Protein AF-A0A183C3C4-F1 (afdb_monomer_lite)

Structure (mmCIF, N/CA/C/O backbone):
data_AF-A0A183C3C4-F1
#
_entry.id   AF-A0A183C3C4-F1
#
loop_
_atom_site.group_PDB
_atom_site.id
_atom_site.type_symbol
_atom_site.label_atom_id
_atom_site.label_alt_id
_atom_site.label_comp_id
_atom_site.label_asym_id
_atom_site.label_entity_id
_atom_site.label_seq_id
_atom_site.pdbx_PDB_ins_code
_atom_site.Cartn_x
_atom_site.Cartn_y
_atom_site.Cartn_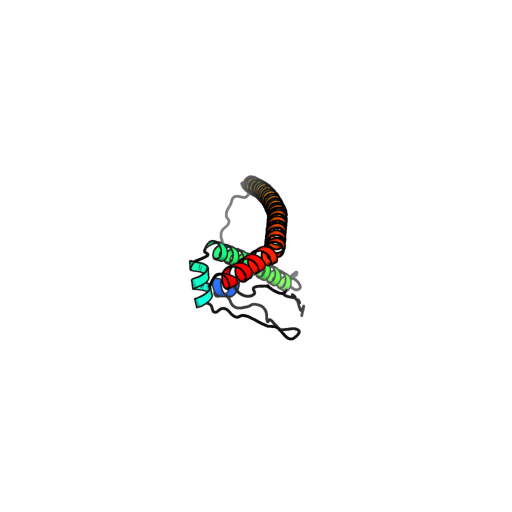z
_atom_site.occupancy
_atom_site.B_iso_or_equiv
_atom_site.auth_seq_id
_atom_site.auth_comp_id
_atom_site.auth_asym_id
_atom_site.auth_atom_id
_atom_site.pdbx_PDB_model_num
ATOM 1 N N . MET A 1 1 ? 33.545 -9.923 0.049 1.00 46.09 1 MET A N 1
ATOM 2 C CA . MET A 1 1 ? 32.106 -10.264 0.037 1.00 46.09 1 MET A CA 1
ATOM 3 C C . MET A 1 1 ? 31.359 -9.132 0.732 1.00 46.09 1 MET A C 1
ATOM 5 O O . MET A 1 1 ? 31.490 -8.992 1.938 1.00 46.09 1 MET A O 1
ATOM 9 N N . LEU A 1 2 ? 30.699 -8.247 -0.022 1.00 44.38 2 LEU A N 1
ATOM 10 C CA . LEU A 1 2 ? 29.944 -7.124 0.550 1.00 44.38 2 LEU A CA 1
ATOM 11 C C . LEU A 1 2 ? 28.558 -7.626 0.969 1.00 44.38 2 LEU A C 1
ATOM 13 O O . LEU A 1 2 ? 27.756 -7.998 0.114 1.00 44.38 2 LEU A O 1
ATOM 17 N N . LEU A 1 3 ? 28.295 -7.667 2.275 1.00 52.56 3 LEU A N 1
ATOM 18 C CA . LEU A 1 3 ? 26.980 -7.992 2.823 1.00 52.56 3 LEU A CA 1
ATOM 19 C C . LEU A 1 3 ? 26.139 -6.715 2.866 1.00 52.56 3 LEU A C 1
ATOM 21 O O . LEU A 1 3 ? 26.403 -5.812 3.655 1.00 52.56 3 LEU A O 1
ATOM 25 N N . TYR A 1 4 ? 25.137 -6.632 1.994 1.00 56.66 4 TYR A N 1
ATOM 26 C CA . TYR A 1 4 ? 24.148 -5.561 2.040 1.00 56.66 4 TYR A CA 1
ATOM 27 C C . TYR A 1 4 ? 23.018 -5.964 2.979 1.00 56.66 4 TYR A C 1
ATOM 29 O O . TYR A 1 4 ? 22.273 -6.900 2.693 1.00 56.66 4 TYR A O 1
ATOM 37 N N . PHE A 1 5 ? 22.876 -5.230 4.078 1.00 67.31 5 PHE A N 1
ATOM 38 C CA . PHE A 1 5 ? 21.747 -5.373 4.985 1.00 67.31 5 PHE A CA 1
ATOM 39 C C . PHE A 1 5 ? 20.657 -4.379 4.591 1.00 67.31 5 PHE A C 1
ATOM 41 O O . PHE A 1 5 ? 20.886 -3.173 4.539 1.00 67.31 5 PHE A O 1
ATOM 48 N N . CYS A 1 6 ? 19.470 -4.896 4.282 1.00 77.50 6 CYS A N 1
ATOM 49 C CA . CYS A 1 6 ? 18.265 -4.098 4.106 1.00 77.50 6 CYS A CA 1
ATOM 50 C C . CYS A 1 6 ? 17.283 -4.516 5.196 1.00 77.50 6 CYS A C 1
ATOM 52 O O . CYS A 1 6 ? 16.880 -5.677 5.249 1.00 77.50 6 CYS A O 1
ATOM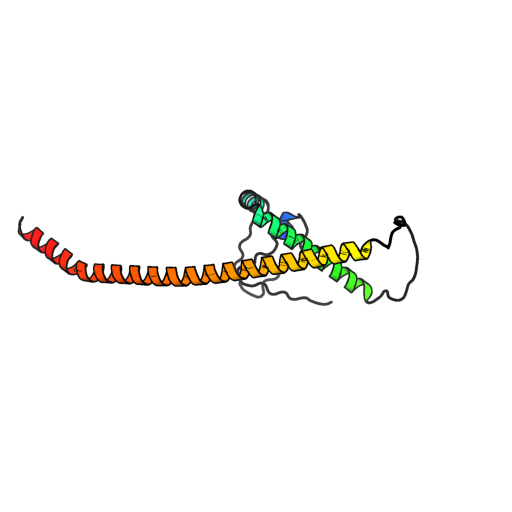 54 N N . GLN A 1 7 ? 16.950 -3.585 6.086 1.00 84.69 7 GLN A N 1
ATOM 55 C CA . GLN A 1 7 ? 15.968 -3.816 7.135 1.00 84.69 7 GLN A CA 1
ATOM 56 C C . GLN A 1 7 ? 14.579 -3.484 6.590 1.00 84.69 7 GLN A C 1
ATOM 58 O O . GLN A 1 7 ? 14.360 -2.396 6.059 1.00 84.69 7 GLN A O 1
ATOM 63 N N . LEU A 1 8 ? 13.660 -4.442 6.692 1.00 86.31 8 LEU A N 1
ATOM 64 C CA . LEU A 1 8 ? 12.263 -4.256 6.313 1.00 86.31 8 LEU A CA 1
ATOM 65 C C . LEU A 1 8 ? 11.484 -3.711 7.516 1.00 86.31 8 LEU A C 1
ATOM 67 O O . LEU A 1 8 ? 11.714 -4.146 8.645 1.00 86.31 8 LEU A O 1
ATOM 71 N N . SER A 1 9 ? 10.596 -2.748 7.275 1.00 86.81 9 SER A N 1
ATOM 72 C CA . SER A 1 9 ? 9.714 -2.190 8.302 1.00 86.81 9 SER A CA 1
ATOM 73 C C . SER A 1 9 ? 8.505 -3.092 8.552 1.00 86.81 9 SER A C 1
ATOM 75 O O . SER A 1 9 ? 8.193 -3.981 7.755 1.00 86.81 9 SER A O 1
ATOM 77 N N . VAL A 1 10 ? 7.784 -2.805 9.638 1.00 83.06 10 VAL A N 1
ATOM 78 C CA . VAL A 1 10 ? 6.405 -3.276 9.819 1.00 83.06 10 VAL A CA 1
ATOM 79 C C . VAL A 1 10 ? 5.581 -2.807 8.605 1.00 83.06 10 VAL A C 1
ATOM 81 O O . VAL A 1 10 ? 5.879 -1.760 8.025 1.00 83.06 10 VAL A O 1
ATOM 84 N N . ASP A 1 11 ? 4.646 -3.644 8.154 1.00 89.12 11 ASP A N 1
ATOM 85 C CA . ASP A 1 11 ? 3.784 -3.443 6.972 1.00 89.12 11 ASP A CA 1
ATOM 86 C C . ASP A 1 11 ? 4.470 -3.514 5.598 1.00 89.12 11 ASP A C 1
ATOM 88 O O . ASP A 1 11 ? 3.858 -3.250 4.559 1.00 89.12 11 ASP A O 1
ATOM 92 N N . PHE A 1 12 ? 5.739 -3.924 5.544 1.00 90.06 12 PHE A N 1
ATOM 93 C CA . PHE A 1 12 ? 6.421 -4.080 4.268 1.00 90.06 12 PHE A CA 1
ATOM 94 C C . PHE A 1 12 ? 6.012 -5.371 3.544 1.00 90.06 12 PHE A C 1
ATOM 96 O O . PHE A 1 12 ? 6.231 -6.480 4.031 1.00 90.06 12 PHE A O 1
ATOM 103 N N . VAL A 1 13 ? 5.520 -5.233 2.309 1.00 91.62 13 VAL A N 1
ATOM 104 C CA . VAL A 1 13 ? 5.280 -6.369 1.408 1.00 91.62 13 VAL A CA 1
ATOM 105 C C . VAL A 1 13 ? 6.553 -6.696 0.632 1.00 91.62 13 VAL A C 1
ATOM 107 O O . VAL A 1 13 ? 7.063 -5.876 -0.145 1.00 91.62 13 VAL A O 1
ATOM 110 N N . TYR A 1 14 ? 7.053 -7.916 0.828 1.00 91.88 14 TYR A N 1
ATOM 111 C CA . TYR A 1 14 ? 8.215 -8.447 0.127 1.00 91.88 14 TYR A CA 1
ATOM 112 C C . TYR A 1 14 ? 7.830 -9.607 -0.793 1.00 91.88 14 TYR A C 1
ATOM 114 O O . TYR A 1 14 ? 7.119 -10.523 -0.394 1.00 91.88 14 TYR A O 1
ATOM 122 N N . GLY A 1 15 ? 8.372 -9.602 -2.011 1.00 91.88 15 GLY A N 1
ATOM 123 C CA . GLY A 1 15 ? 8.315 -10.744 -2.926 1.00 91.88 15 GLY A CA 1
ATOM 124 C C . GLY A 1 15 ? 7.095 -10.810 -3.843 1.00 91.88 15 GLY A C 1
ATOM 125 O O . GLY A 1 15 ? 7.054 -11.659 -4.730 1.00 91.88 15 GLY A O 1
ATOM 126 N N . ASP A 1 16 ? 6.167 -9.868 -3.699 1.00 93.19 16 ASP A N 1
ATOM 127 C CA . ASP A 1 16 ? 5.059 -9.607 -4.623 1.00 93.19 16 ASP A CA 1
ATOM 128 C C . ASP A 1 16 ? 5.526 -9.541 -6.085 1.00 93.19 16 ASP A C 1
ATOM 130 O O . ASP A 1 16 ? 4.971 -10.197 -6.966 1.00 93.19 16 ASP A O 1
ATOM 134 N N . TRP A 1 17 ? 6.605 -8.807 -6.337 1.00 91.62 17 TRP A N 1
ATOM 135 C CA . TRP A 1 17 ? 7.178 -8.641 -7.666 1.00 91.62 17 TRP A CA 1
ATOM 136 C C . TRP A 1 17 ? 7.650 -9.969 -8.273 1.00 91.62 17 TRP A C 1
ATOM 138 O O . TRP A 1 17 ? 7.384 -10.215 -9.447 1.00 91.62 17 TRP A O 1
ATOM 148 N N . ALA A 1 18 ? 8.298 -10.832 -7.483 1.00 91.25 18 ALA A N 1
ATOM 149 C CA . ALA A 1 18 ? 8.864 -12.102 -7.941 1.00 91.25 18 ALA A CA 1
ATOM 150 C C . ALA A 1 18 ? 7.759 -13.083 -8.345 1.00 91.25 18 ALA A C 1
ATOM 152 O O . ALA A 1 18 ? 7.859 -13.739 -9.383 1.00 91.25 18 ALA A O 1
ATOM 153 N N . LEU A 1 19 ? 6.666 -13.110 -7.575 1.00 90.50 19 LEU A N 1
ATOM 154 C CA . LEU A 1 19 ? 5.484 -13.918 -7.874 1.00 90.50 19 LEU A CA 1
ATOM 155 C C . LEU A 1 19 ? 4.793 -13.481 -9.171 1.00 90.50 19 LEU A C 1
ATOM 157 O O . LEU A 1 19 ? 4.328 -14.332 -9.933 1.00 90.50 19 LEU A O 1
ATOM 161 N N . VAL A 1 20 ? 4.745 -12.172 -9.446 1.00 89.31 20 VAL A N 1
ATOM 162 C CA . VAL A 1 20 ? 4.115 -11.645 -10.665 1.00 89.31 20 VAL A CA 1
ATOM 163 C C . VAL A 1 20 ? 4.938 -11.956 -11.913 1.00 89.31 20 VAL A C 1
ATOM 165 O O . VAL A 1 20 ? 4.361 -12.339 -12.931 1.00 89.31 20 VAL A O 1
ATOM 168 N N . ILE A 1 21 ? 6.262 -11.792 -11.855 1.00 88.81 21 ILE A N 1
ATOM 169 C CA . ILE A 1 21 ? 7.137 -12.000 -13.023 1.00 88.81 21 ILE A CA 1
ATOM 170 C C . ILE A 1 21 ? 7.609 -13.453 -13.177 1.00 88.81 21 ILE A C 1
ATOM 172 O O . ILE A 1 21 ? 8.198 -13.791 -14.198 1.00 88.81 21 ILE A O 1
ATOM 176 N N . GLY A 1 22 ? 7.365 -14.309 -12.180 1.00 88.38 22 GLY A N 1
ATOM 177 C CA . GLY A 1 22 ? 7.848 -15.691 -12.170 1.00 88.38 22 GLY A CA 1
ATOM 178 C C . GLY A 1 22 ? 9.369 -15.800 -12.031 1.00 88.38 22 GLY A C 1
ATOM 179 O O . GLY A 1 22 ? 9.961 -16.728 -12.573 1.00 88.38 22 GLY A O 1
ATOM 180 N N . ALA A 1 23 ? 10.008 -14.851 -11.343 1.00 87.56 23 ALA A N 1
ATOM 181 C CA . ALA A 1 23 ? 11.456 -14.845 -11.147 1.00 87.56 23 ALA A CA 1
ATOM 182 C C . ALA A 1 23 ? 11.857 -15.459 -9.804 1.00 87.56 23 ALA A C 1
ATOM 184 O O . ALA A 1 23 ? 11.090 -15.477 -8.841 1.00 87.56 23 ALA A O 1
ATOM 185 N N . HIS A 1 24 ? 13.108 -15.905 -9.728 1.00 87.38 24 HIS A N 1
ATOM 186 C CA . HIS A 1 24 ? 13.718 -16.336 -8.478 1.00 87.38 24 HIS A CA 1
ATOM 187 C C . HIS A 1 24 ? 14.086 -15.149 -7.583 1.00 87.38 24 HIS A C 1
ATOM 189 O O . HIS A 1 24 ? 14.404 -14.057 -8.058 1.00 87.38 24 HIS A O 1
ATOM 195 N N . PHE A 1 25 ? 14.089 -15.385 -6.271 1.00 84.44 25 PHE A N 1
ATOM 196 C CA . PHE A 1 25 ? 14.542 -14.411 -5.286 1.00 84.44 25 PHE A CA 1
ATOM 197 C C . PHE A 1 25 ? 16.073 -14.286 -5.331 1.00 84.44 25 PHE A C 1
ATOM 199 O O . PHE A 1 25 ? 16.766 -15.263 -5.053 1.00 84.44 25 PHE A O 1
ATO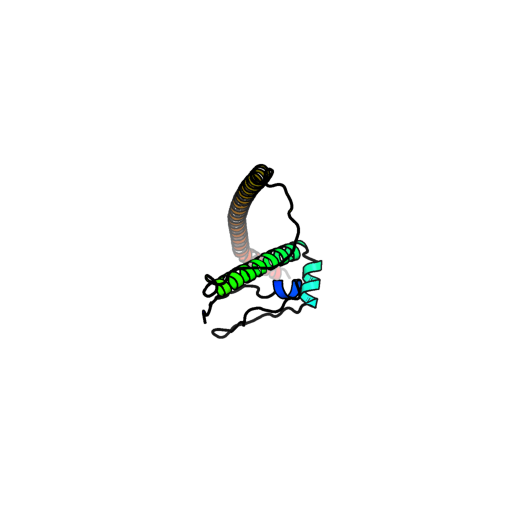M 206 N N . PRO A 1 26 ? 16.633 -13.102 -5.631 1.00 80.19 26 PRO A N 1
ATOM 207 C CA . PRO A 1 26 ? 18.080 -12.900 -5.694 1.00 80.19 26 PRO A CA 1
ATOM 208 C C . PRO A 1 26 ? 18.720 -12.784 -4.306 1.00 80.19 26 PRO A C 1
ATOM 210 O O . PRO A 1 26 ? 19.937 -12.638 -4.194 1.00 80.19 26 PRO A O 1
ATOM 213 N N . HIS A 1 27 ? 17.913 -12.765 -3.243 1.00 84.12 27 HIS A N 1
ATOM 214 C CA . HIS A 1 27 ? 18.347 -12.473 -1.885 1.00 84.12 27 HIS A CA 1
ATOM 215 C C . HIS A 1 27 ? 17.734 -13.467 -0.904 1.00 84.12 27 HIS A C 1
ATOM 217 O O . HIS A 1 27 ? 16.565 -13.832 -1.018 1.00 84.12 27 HIS A O 1
ATOM 223 N N . THR A 1 28 ? 18.520 -13.856 0.091 1.00 86.44 28 THR A N 1
ATOM 224 C CA . THR A 1 28 ? 18.051 -14.595 1.257 1.00 86.44 28 THR A CA 1
ATOM 225 C C . THR A 1 28 ? 17.515 -13.618 2.296 1.00 86.44 28 THR A C 1
ATOM 227 O O . THR A 1 28 ? 18.182 -12.653 2.667 1.00 86.44 28 THR A O 1
ATOM 230 N N . LEU A 1 29 ? 16.302 -13.878 2.778 1.00 89.25 29 LEU A N 1
ATOM 231 C CA . LEU A 1 29 ? 15.714 -13.171 3.909 1.00 89.25 29 LEU A CA 1
ATOM 232 C C . LEU A 1 29 ? 15.975 -13.945 5.195 1.00 89.25 29 LEU A C 1
ATOM 234 O O . LEU A 1 29 ? 15.841 -15.167 5.235 1.00 89.25 29 LEU A O 1
ATOM 238 N N . ARG A 1 30 ? 16.315 -13.219 6.259 1.00 91.50 30 ARG A N 1
ATOM 239 C CA . ARG A 1 30 ? 16.481 -13.772 7.601 1.00 91.50 30 ARG A CA 1
ATOM 240 C C . ARG A 1 30 ? 15.780 -12.869 8.608 1.00 91.50 30 ARG A C 1
ATOM 242 O O . ARG A 1 30 ? 15.959 -11.656 8.569 1.00 91.50 30 ARG A O 1
ATOM 249 N N . SER A 1 31 ? 15.023 -13.469 9.525 1.00 92.25 31 SER A N 1
ATOM 250 C CA . SER A 1 31 ? 14.462 -12.743 10.665 1.00 92.25 31 SER A CA 1
ATOM 251 C C . SER A 1 31 ? 15.561 -12.412 11.677 1.00 92.25 31 SER A C 1
ATOM 253 O O . SER A 1 31 ? 16.381 -13.271 12.008 1.00 92.25 31 SER A O 1
ATOM 255 N N . VAL A 1 32 ? 15.575 -11.173 12.172 1.00 90.38 32 VAL A N 1
ATOM 256 C CA . VAL A 1 32 ? 16.518 -10.710 13.211 1.00 90.38 32 VAL A CA 1
ATOM 257 C C . VAL A 1 32 ? 16.002 -11.034 14.627 1.00 90.38 32 VAL A C 1
ATOM 259 O O . VAL A 1 32 ? 16.776 -11.039 15.576 1.00 90.38 32 VAL A O 1
ATOM 262 N N . GLY A 1 33 ? 14.719 -11.385 14.770 1.00 92.00 33 GLY A N 1
ATOM 263 C CA . GLY A 1 33 ? 14.089 -11.771 16.037 1.00 92.00 33 GLY A CA 1
ATOM 264 C C . GLY A 1 33 ? 12.774 -12.523 15.819 1.00 92.00 33 GLY A C 1
ATOM 265 O O . GLY A 1 33 ? 12.601 -13.187 14.793 1.00 92.00 33 GLY A O 1
ATOM 266 N N . PHE A 1 34 ? 11.836 -12.403 16.759 1.00 92.56 34 PHE A N 1
ATOM 267 C CA . PHE A 1 34 ? 10.471 -12.892 16.561 1.00 92.56 34 PHE A CA 1
ATOM 268 C C . PHE A 1 34 ? 9.732 -11.986 15.578 1.00 92.56 34 PHE A C 1
ATOM 270 O O . PHE A 1 34 ? 9.720 -10.766 15.732 1.00 92.56 34 PHE A O 1
ATOM 277 N N . SER A 1 35 ? 9.136 -12.586 14.554 1.00 92.06 35 SER A N 1
ATOM 278 C CA . SER A 1 35 ? 8.340 -11.882 13.555 1.00 92.06 35 SER A CA 1
ATOM 279 C C . SER A 1 35 ? 7.087 -12.684 13.231 1.00 92.06 35 SER A C 1
ATOM 281 O O . SER A 1 35 ? 7.120 -13.912 13.154 1.00 92.06 35 SER A O 1
ATOM 283 N N . THR A 1 36 ? 5.979 -11.973 13.042 1.00 94.00 36 THR A N 1
ATOM 284 C CA . THR A 1 36 ? 4.736 -12.541 12.521 1.00 94.00 36 THR A CA 1
ATOM 285 C C . THR A 1 36 ? 4.694 -12.250 11.032 1.00 94.00 36 THR A C 1
ATOM 287 O O . THR A 1 36 ? 4.755 -11.091 10.625 1.00 94.00 36 THR A O 1
ATOM 290 N N . VAL A 1 37 ? 4.620 -13.299 10.216 1.00 93.94 37 VAL A N 1
ATOM 291 C CA . VAL A 1 37 ? 4.624 -13.185 8.757 1.00 93.94 37 VAL A CA 1
ATOM 292 C C . VAL A 1 37 ? 3.324 -13.753 8.215 1.00 93.94 37 VAL A C 1
ATOM 294 O O . VAL A 1 37 ? 2.934 -14.866 8.562 1.00 93.94 37 VAL A O 1
ATOM 297 N N . TYR A 1 38 ? 2.685 -12.999 7.328 1.00 95.44 38 TYR A N 1
ATOM 298 C CA . TYR A 1 38 ? 1.546 -13.464 6.549 1.00 95.44 38 TYR A CA 1
ATOM 299 C C . TYR A 1 38 ? 2.033 -13.820 5.147 1.00 95.44 38 TYR A C 1
ATOM 301 O O . TYR A 1 38 ? 2.651 -12.999 4.469 1.00 95.44 38 TYR A O 1
ATOM 309 N N . ALA A 1 39 ? 1.785 -15.058 4.724 1.00 95.06 39 ALA A N 1
ATOM 310 C CA . ALA A 1 39 ? 2.182 -15.546 3.411 1.00 95.06 39 ALA A CA 1
ATOM 311 C C . ALA A 1 39 ? 0.967 -15.606 2.484 1.00 95.06 39 ALA A C 1
ATOM 313 O O . ALA A 1 39 ? -0.066 -16.170 2.843 1.00 95.06 39 ALA A O 1
ATOM 314 N N . LEU A 1 40 ? 1.113 -15.057 1.278 1.00 95.06 40 LEU A N 1
ATOM 315 C CA . LEU A 1 40 ? 0.108 -15.149 0.225 1.00 95.06 40 LEU A CA 1
ATOM 316 C C . LEU A 1 40 ? 0.672 -15.958 -0.946 1.00 95.06 40 LEU A C 1
ATOM 318 O O . LEU A 1 40 ? 1.724 -15.626 -1.494 1.00 95.06 40 LEU A O 1
ATOM 322 N N . GLY A 1 41 ? -0.025 -17.032 -1.316 1.00 95.56 41 GLY A N 1
ATOM 323 C CA . GLY A 1 41 ? 0.353 -17.876 -2.449 1.00 95.56 41 GLY A CA 1
ATOM 324 C C . GLY A 1 41 ? 0.170 -17.171 -3.795 1.00 95.56 41 GLY A C 1
ATOM 325 O O . GLY A 1 41 ? -0.599 -16.215 -3.915 1.00 95.56 41 GLY A O 1
ATOM 326 N N . ARG A 1 42 ? 0.850 -17.676 -4.832 1.00 93.75 42 ARG A N 1
ATOM 327 C CA . ARG A 1 42 ? 0.789 -17.123 -6.197 1.00 93.75 42 ARG A CA 1
ATOM 328 C C . ARG A 1 42 ? -0.640 -17.061 -6.738 1.00 93.75 42 ARG A C 1
ATOM 330 O O . ARG A 1 42 ? -1.030 -16.033 -7.286 1.00 93.75 42 ARG A O 1
ATOM 337 N N . ASP A 1 43 ? -1.409 -18.129 -6.551 1.00 95.25 43 ASP A N 1
ATOM 338 C CA . ASP A 1 43 ? -2.771 -18.227 -7.082 1.00 95.25 43 ASP A CA 1
ATOM 339 C C . ASP A 1 43 ? -3.696 -17.224 -6.388 1.00 95.25 43 ASP A C 1
ATOM 341 O O . ASP A 1 43 ? -4.373 -16.446 -7.055 1.00 95.25 43 ASP A O 1
ATOM 345 N N . ALA A 1 44 ? -3.631 -17.134 -5.056 1.00 95.94 44 ALA A N 1
ATOM 346 C CA . ALA A 1 44 ? -4.387 -16.150 -4.281 1.00 95.94 44 ALA A CA 1
ATOM 347 C C . ALA A 1 44 ? -4.029 -14.706 -4.673 1.00 95.94 44 ALA A C 1
ATOM 349 O O . ALA A 1 44 ? -4.913 -13.876 -4.873 1.00 95.94 44 ALA A O 1
ATOM 350 N N . LEU A 1 45 ? -2.739 -14.414 -4.862 1.00 94.75 45 LEU A N 1
ATOM 351 C CA . LEU A 1 45 ? -2.288 -13.105 -5.331 1.00 94.75 45 LEU A CA 1
ATOM 352 C C . LEU A 1 45 ? -2.806 -12.793 -6.747 1.00 94.75 45 LEU A C 1
ATOM 354 O O . LEU A 1 45 ? -3.124 -11.642 -7.048 1.00 94.75 45 LEU A O 1
ATOM 358 N N . SER A 1 46 ? -2.920 -13.804 -7.614 1.00 93.56 46 SER A N 1
ATOM 359 C CA . SER A 1 46 ? -3.468 -13.629 -8.962 1.00 93.56 46 SER A CA 1
ATOM 360 C C . SER A 1 46 ? -4.952 -13.249 -8.949 1.00 93.56 46 SER A C 1
ATOM 362 O O . SER A 1 46 ? -5.336 -12.357 -9.706 1.00 93.56 46 SER A O 1
ATOM 364 N N . PHE A 1 47 ? -5.745 -13.830 -8.038 1.00 96.25 47 PHE A N 1
ATOM 365 C CA . PHE A 1 47 ? -7.142 -13.443 -7.823 1.00 96.25 47 PHE A CA 1
ATOM 366 C C . PHE A 1 47 ? -7.250 -11.992 -7.349 1.00 96.25 47 PHE A C 1
ATOM 368 O O . PHE A 1 47 ? -7.965 -11.205 -7.960 1.00 96.25 47 PHE A O 1
ATOM 375 N N . VAL A 1 48 ? -6.454 -11.592 -6.353 1.00 94.94 48 VAL A N 1
ATOM 376 C CA . VAL A 1 48 ? -6.431 -10.198 -5.873 1.00 94.94 48 VAL A CA 1
ATOM 377 C C . VAL A 1 48 ? -6.076 -9.230 -7.007 1.00 94.94 48 VAL A C 1
ATOM 379 O O . VAL A 1 48 ? -6.677 -8.170 -7.155 1.00 94.94 48 VAL A O 1
ATOM 382 N N . PHE A 1 49 ? -5.117 -9.575 -7.864 1.00 95.50 49 PHE A N 1
ATOM 383 C CA . PHE A 1 49 ? -4.767 -8.710 -8.989 1.00 95.50 49 PHE A CA 1
ATOM 384 C C . PHE A 1 49 ? -5.798 -8.669 -10.116 1.00 95.50 49 PHE A C 1
ATOM 386 O O . PHE A 1 49 ? -5.746 -7.721 -10.909 1.00 95.50 49 PHE A O 1
ATOM 393 N N . ALA A 1 50 ? -6.704 -9.645 -10.198 1.00 94.31 50 ALA A N 1
ATOM 394 C CA . ALA A 1 50 ? -7.850 -9.568 -11.096 1.00 94.31 50 ALA A CA 1
ATOM 395 C C . ALA A 1 50 ? -8.792 -8.434 -10.659 1.00 94.31 50 ALA A C 1
ATOM 397 O O . ALA A 1 50 ? -9.186 -7.620 -11.495 1.00 94.31 50 ALA A O 1
ATOM 398 N N . ASP A 1 51 ? -9.032 -8.308 -9.352 1.00 97.25 51 ASP A N 1
ATOM 399 C CA . ASP A 1 51 ? -9.877 -7.255 -8.775 1.00 97.25 51 ASP A CA 1
ATOM 400 C C . ASP A 1 51 ? -9.182 -5.881 -8.768 1.00 97.25 51 ASP A C 1
ATOM 402 O O . ASP A 1 51 ? -9.820 -4.838 -8.935 1.00 97.25 51 ASP A O 1
ATOM 406 N N . TYR A 1 52 ? -7.849 -5.860 -8.637 1.00 96.19 52 TYR A N 1
ATOM 407 C CA . TYR A 1 52 ? -7.051 -4.632 -8.531 1.00 96.19 52 TYR A CA 1
ATOM 408 C C . TYR A 1 52 ? -5.987 -4.500 -9.642 1.00 96.19 52 TYR A C 1
ATOM 410 O O . TYR A 1 52 ? -4.774 -4.530 -9.380 1.00 96.19 52 TYR A O 1
ATOM 418 N N . PRO A 1 53 ? -6.381 -4.237 -10.905 1.00 93.38 53 PRO A N 1
ATOM 419 C CA . PRO A 1 53 ? -5.451 -4.194 -12.037 1.00 93.38 53 PRO A CA 1
ATOM 420 C C . PRO A 1 53 ? -4.433 -3.044 -11.954 1.00 93.38 53 PRO A C 1
ATOM 422 O O . PRO A 1 53 ? -3.321 -3.150 -12.481 1.00 93.38 53 PRO A O 1
ATOM 425 N N . ARG A 1 54 ? -4.774 -1.933 -11.281 1.00 94.06 54 ARG A N 1
ATOM 426 C CA . ARG A 1 54 ? -3.833 -0.820 -11.043 1.00 94.06 54 ARG A CA 1
ATOM 427 C C . ARG A 1 54 ? -2.700 -1.229 -10.099 1.00 94.06 54 ARG A C 1
ATOM 429 O O . ARG A 1 54 ? -1.544 -0.925 -10.393 1.00 94.06 54 ARG A O 1
ATOM 436 N N . ALA A 1 55 ? -3.011 -1.969 -9.034 1.00 93.06 55 ALA A N 1
ATOM 437 C CA . ALA A 1 55 ? -2.009 -2.487 -8.104 1.00 93.06 55 ALA A CA 1
ATOM 438 C C . ALA A 1 55 ? -1.041 -3.436 -8.825 1.00 93.06 55 ALA A C 1
ATOM 440 O O . ALA A 1 55 ? 0.175 -3.283 -8.715 1.00 93.06 55 ALA A O 1
ATOM 441 N N . ARG A 1 56 ? -1.566 -4.321 -9.684 1.00 94.31 56 ARG A N 1
ATOM 442 C CA . ARG A 1 56 ? -0.744 -5.203 -10.527 1.00 94.31 56 ARG A CA 1
ATOM 443 C C . ARG A 1 56 ? 0.257 -4.423 -11.387 1.00 94.31 56 ARG A C 1
ATOM 445 O O . ARG A 1 56 ? 1.432 -4.781 -11.450 1.00 94.31 56 ARG A O 1
ATOM 452 N N . LYS A 1 57 ? -0.184 -3.336 -12.035 1.00 93.94 57 LYS A N 1
ATOM 453 C CA . LYS A 1 57 ? 0.696 -2.469 -12.844 1.00 93.94 57 LYS A CA 1
ATOM 454 C C . LYS A 1 57 ? 1.794 -1.812 -12.002 1.00 93.94 57 LYS A C 1
ATOM 456 O O . LYS A 1 57 ? 2.935 -1.735 -12.457 1.00 93.94 57 LYS A O 1
ATOM 461 N N . MET A 1 58 ? 1.477 -1.362 -10.788 1.00 93.88 58 MET A N 1
ATOM 462 C CA . MET A 1 58 ? 2.473 -0.793 -9.873 1.00 93.88 58 MET A CA 1
ATOM 463 C C . MET A 1 58 ? 3.530 -1.821 -9.467 1.00 93.88 58 MET A C 1
ATOM 465 O O . MET A 1 58 ? 4.724 -1.523 -9.535 1.00 93.88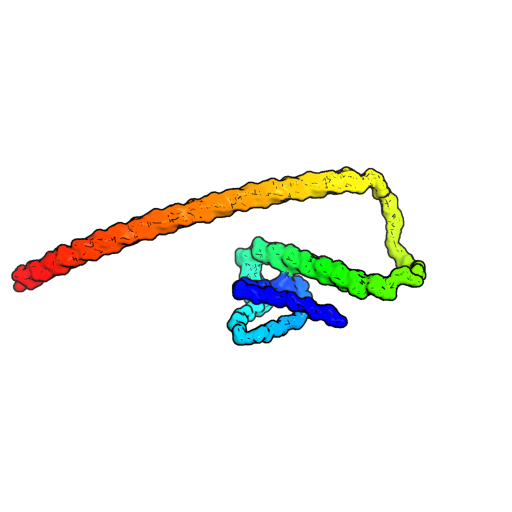 58 MET A O 1
ATOM 469 N N . VAL A 1 59 ? 3.107 -3.037 -9.113 1.00 93.94 59 VAL A N 1
ATOM 470 C CA . VAL A 1 59 ? 4.016 -4.133 -8.744 1.00 93.94 59 VAL A CA 1
ATOM 471 C C . VAL A 1 59 ? 4.918 -4.516 -9.918 1.00 93.94 59 VAL A C 1
ATOM 473 O O . VAL A 1 59 ? 6.128 -4.630 -9.741 1.00 93.94 59 VAL A O 1
ATOM 476 N N . LEU A 1 60 ? 4.377 -4.605 -11.138 1.00 93.06 60 LEU A N 1
ATOM 477 C CA . LEU A 1 60 ? 5.169 -4.837 -12.354 1.00 93.06 60 LEU A CA 1
ATOM 478 C C . LEU A 1 60 ? 6.211 -3.737 -12.597 1.00 93.06 60 LEU A C 1
ATOM 480 O O . LEU A 1 60 ? 7.368 -4.032 -12.893 1.00 93.06 60 LEU A O 1
ATOM 484 N N . ARG A 1 61 ? 5.831 -2.465 -12.441 1.00 92.50 61 ARG A N 1
ATOM 485 C CA . ARG A 1 61 ? 6.764 -1.337 -12.595 1.00 92.50 61 ARG A CA 1
ATOM 486 C C . ARG A 1 61 ? 7.865 -1.361 -11.533 1.00 92.50 61 ARG A C 1
ATOM 488 O O . ARG A 1 61 ? 9.014 -1.041 -11.825 1.00 92.50 61 ARG A O 1
ATOM 495 N N . ARG A 1 62 ? 7.534 -1.750 -10.301 1.00 88.81 62 ARG A N 1
ATOM 496 C CA . ARG A 1 62 ? 8.518 -1.948 -9.230 1.00 88.81 62 ARG A CA 1
ATOM 497 C C . ARG A 1 62 ? 9.461 -3.109 -9.558 1.00 88.81 62 ARG A C 1
ATOM 499 O O . ARG A 1 62 ? 10.666 -2.979 -9.356 1.00 88.81 62 ARG A O 1
ATOM 506 N N . ALA A 1 63 ? 8.931 -4.203 -10.105 1.00 88.50 63 ALA A N 1
ATOM 507 C CA . ALA A 1 63 ? 9.702 -5.373 -10.516 1.00 88.50 63 ALA A CA 1
ATOM 508 C C . ALA A 1 63 ? 10.770 -5.015 -11.561 1.00 88.50 63 ALA A C 1
ATOM 510 O O . ALA A 1 63 ? 11.947 -5.322 -11.371 1.00 88.50 63 ALA A O 1
ATOM 511 N N . THR A 1 64 ? 10.389 -4.285 -12.615 1.00 88.56 64 THR A N 1
ATOM 512 C CA . THR A 1 64 ? 11.328 -3.867 -13.669 1.00 88.56 64 THR A CA 1
ATOM 513 C C . THR A 1 64 ? 12.417 -2.938 -13.134 1.00 88.56 64 THR A C 1
ATOM 515 O O . THR A 1 64 ? 13.589 -3.098 -13.472 1.00 88.56 64 THR A O 1
ATOM 518 N N . GLN A 1 65 ? 12.073 -2.012 -12.234 1.00 88.81 65 GLN A N 1
ATOM 519 C CA . GLN A 1 65 ? 13.058 -1.143 -11.582 1.00 88.81 65 GLN A CA 1
ATOM 520 C C . GLN A 1 65 ? 14.050 -1.922 -10.708 1.00 88.81 65 GLN A C 1
ATOM 522 O O . GLN A 1 65 ? 15.244 -1.608 -10.697 1.00 88.81 65 GLN A O 1
ATOM 527 N N . LEU A 1 66 ? 13.576 -2.925 -9.964 1.00 84.38 66 LEU A N 1
ATOM 528 C CA . LEU A 1 66 ? 14.432 -3.775 -9.134 1.00 84.38 66 LEU A CA 1
ATOM 529 C C . LEU A 1 66 ? 15.383 -4.614 -9.990 1.00 84.38 66 LEU A C 1
ATOM 531 O O . LEU A 1 66 ? 16.576 -4.668 -9.686 1.00 84.38 66 LEU A O 1
ATOM 535 N N . GLN A 1 67 ? 14.884 -5.183 -11.087 1.00 84.62 67 GLN A N 1
ATOM 536 C CA . GLN A 1 67 ? 15.693 -5.956 -12.024 1.00 84.62 67 GLN A CA 1
ATOM 537 C C . GLN A 1 67 ? 16.800 -5.100 -12.659 1.00 84.62 67 GLN A C 1
ATOM 539 O O . GLN A 1 67 ? 17.974 -5.457 -12.573 1.00 84.62 67 GLN A O 1
ATOM 544 N N . GLN A 1 68 ? 16.465 -3.909 -13.167 1.00 86.88 68 GLN A N 1
ATOM 545 C CA . GLN A 1 68 ? 17.457 -2.983 -13.729 1.00 86.88 68 GLN A CA 1
ATOM 546 C C . GLN A 1 68 ? 18.517 -2.564 -12.700 1.00 86.88 68 GLN A C 1
ATOM 548 O O . GLN A 1 68 ? 19.703 -2.449 -13.016 1.00 86.88 68 GLN A O 1
ATOM 553 N N . ARG A 1 69 ? 18.117 -2.324 -11.444 1.00 84.75 69 ARG A N 1
ATOM 554 C CA . ARG A 1 69 ? 19.068 -2.012 -10.364 1.00 84.75 69 ARG A CA 1
ATOM 555 C C . ARG A 1 69 ? 19.999 -3.185 -10.076 1.00 84.75 69 ARG A C 1
ATOM 557 O O . ARG A 1 69 ? 21.174 -2.951 -9.800 1.00 84.75 69 ARG A O 1
ATOM 564 N N . HIS A 1 70 ? 19.491 -4.412 -10.125 1.00 81.31 70 HIS A N 1
ATOM 565 C CA . HIS A 1 70 ? 20.289 -5.614 -9.917 1.00 81.31 70 HIS A CA 1
ATOM 566 C C . HIS A 1 70 ? 21.311 -5.811 -11.047 1.00 81.31 70 HIS A C 1
ATOM 568 O O . HIS A 1 70 ? 22.502 -5.959 -10.773 1.00 81.31 70 HIS A O 1
ATOM 574 N N . GLU A 1 71 ? 20.882 -5.697 -12.304 1.00 82.75 71 GLU A N 1
ATOM 575 C CA . GLU A 1 71 ? 21.753 -5.778 -13.487 1.00 82.75 71 GLU A CA 1
ATOM 576 C C . GLU A 1 71 ? 22.871 -4.723 -13.447 1.00 82.75 71 GLU A C 1
ATOM 578 O O . GLU A 1 71 ? 24.047 -5.043 -13.632 1.00 82.75 71 GLU A O 1
ATOM 583 N N . ARG A 1 72 ? 22.536 -3.475 -13.088 1.00 82.69 72 ARG A N 1
ATOM 584 C CA . ARG A 1 72 ? 23.519 -2.387 -12.916 1.00 82.69 72 ARG A CA 1
ATOM 585 C C . ARG A 1 72 ? 24.518 -2.631 -11.786 1.00 82.69 72 ARG A C 1
ATOM 587 O O . ARG A 1 72 ? 25.626 -2.103 -11.828 1.00 82.69 72 ARG A O 1
ATOM 594 N N . LYS A 1 73 ? 24.131 -3.353 -10.732 1.00 79.06 73 LYS A N 1
ATOM 595 C CA . LYS A 1 73 ? 25.049 -3.694 -9.635 1.00 79.06 73 LYS A CA 1
ATOM 596 C C . LYS A 1 73 ? 25.983 -4.828 -10.044 1.00 79.06 73 LYS A C 1
ATOM 598 O O . LYS A 1 73 ? 27.180 -4.728 -9.790 1.00 79.06 73 LYS A O 1
ATOM 603 N N . MET A 1 74 ? 25.468 -5.846 -10.730 1.00 71.75 74 MET A N 1
ATOM 604 C CA . MET A 1 74 ? 26.284 -6.952 -11.239 1.00 71.75 74 MET A CA 1
ATOM 605 C C . MET A 1 74 ? 27.323 -6.482 -12.265 1.00 71.75 74 MET A C 1
ATOM 607 O O . MET A 1 74 ? 28.479 -6.900 -12.198 1.00 71.75 74 MET A O 1
ATOM 611 N N . SER A 1 75 ? 26.971 -5.538 -13.144 1.00 74.38 75 SER A N 1
ATOM 612 C CA . SER A 1 75 ? 27.932 -4.978 -14.106 1.00 74.38 75 SER A CA 1
ATOM 613 C C . SER A 1 75 ? 29.074 -4.190 -13.443 1.00 74.38 75 SER A C 1
ATOM 615 O O . SER A 1 75 ? 30.207 -4.218 -13.927 1.00 74.38 75 SER A O 1
ATOM 617 N N . LYS A 1 76 ? 28.820 -3.547 -12.294 1.00 65.06 76 LYS A N 1
ATOM 618 C CA . LYS A 1 76 ? 29.844 -2.831 -11.509 1.00 65.06 76 LYS A CA 1
ATOM 619 C C . LYS A 1 76 ? 30.768 -3.760 -10.722 1.00 65.06 76 LYS A C 1
ATOM 621 O O . LYS A 1 76 ? 31.948 -3.463 -10.573 1.00 65.06 76 LYS A O 1
ATOM 626 N N . VAL A 1 77 ? 30.262 -4.894 -10.238 1.00 57.69 77 VAL A N 1
ATOM 627 C CA . VAL A 1 77 ? 31.089 -5.889 -9.529 1.00 57.69 77 VAL A CA 1
ATOM 628 C C . VAL A 1 77 ? 32.040 -6.608 -10.498 1.00 57.69 77 VAL A C 1
ATOM 630 O O . VAL A 1 77 ? 33.159 -6.943 -10.124 1.00 57.69 77 VAL A O 1
ATOM 633 N N . SER A 1 78 ? 31.653 -6.750 -11.768 1.00 50.91 78 SER A N 1
ATOM 634 C CA . SER A 1 78 ? 32.491 -7.337 -12.824 1.00 50.91 78 SER A CA 1
ATOM 635 C C . SER A 1 78 ? 33.628 -6.428 -13.322 1.00 50.91 78 SER A C 1
ATOM 637 O O . SER A 1 78 ? 34.527 -6.914 -14.006 1.00 50.91 78 SER A O 1
ATOM 639 N N . THR A 1 79 ? 33.616 -5.125 -13.028 1.00 50.75 79 THR A N 1
ATOM 640 C CA . THR A 1 79 ? 34.562 -4.152 -13.616 1.00 50.75 79 THR A CA 1
ATOM 641 C C . THR A 1 79 ? 35.710 -3.745 -12.689 1.00 50.75 79 THR A C 1
ATOM 643 O O . THR A 1 79 ? 36.624 -3.052 -13.126 1.00 50.75 79 THR A O 1
ATOM 646 N N . GLY A 1 80 ? 35.754 -4.266 -11.457 1.00 45.19 80 GLY A N 1
ATOM 647 C CA . GLY A 1 80 ? 36.885 -4.087 -10.533 1.00 45.19 80 GLY A CA 1
ATOM 648 C C . GLY A 1 80 ? 38.160 -4.874 -10.888 1.00 45.19 80 GLY A C 1
ATOM 649 O O . GLY A 1 80 ? 39.161 -4.735 -10.199 1.00 45.19 80 GLY A O 1
ATOM 650 N N . SER A 1 81 ? 38.144 -5.698 -11.944 1.00 43.19 81 SER A N 1
ATOM 651 C CA . SER A 1 81 ? 39.286 -6.536 -12.358 1.00 43.19 81 SER A CA 1
ATOM 652 C C . SER A 1 81 ? 39.355 -6.758 -13.881 1.00 43.19 81 SER A C 1
ATOM 654 O O . SER A 1 81 ? 39.803 -7.804 -14.345 1.00 43.19 81 SER A O 1
ATOM 656 N N . ALA A 1 82 ? 38.887 -5.809 -14.696 1.00 42.97 82 ALA A N 1
ATOM 657 C CA . ALA A 1 82 ? 38.912 -5.978 -16.156 1.00 42.97 82 ALA A CA 1
ATOM 658 C C . ALA A 1 82 ? 39.241 -4.691 -16.925 1.00 42.97 82 ALA A C 1
ATOM 660 O O . ALA A 1 82 ? 38.831 -4.522 -18.069 1.00 42.97 82 ALA A O 1
ATOM 661 N N . ALA A 1 83 ? 40.024 -3.790 -16.328 1.00 46.38 83 ALA A N 1
ATOM 662 C CA . ALA A 1 83 ? 40.510 -2.594 -17.015 1.00 46.38 83 ALA A CA 1
ATOM 663 C C . ALA A 1 83 ? 41.721 -2.846 -17.945 1.00 46.38 83 ALA A C 1
ATOM 665 O O . ALA A 1 83 ? 42.298 -1.880 -18.435 1.00 46.38 83 ALA A O 1
ATOM 666 N N . LEU A 1 84 ? 42.135 -4.097 -18.215 1.00 49.41 84 LEU A N 1
ATOM 667 C CA . LEU A 1 84 ? 43.391 -4.349 -18.944 1.00 49.41 84 LEU A CA 1
ATOM 668 C C . LEU A 1 84 ? 43.401 -5.400 -20.064 1.00 49.41 84 LEU A C 1
ATOM 670 O O . LEU A 1 84 ? 44.468 -5.608 -20.634 1.00 49.41 84 LEU A O 1
ATOM 674 N N . PHE A 1 85 ? 42.276 -5.982 -20.497 1.00 43.28 85 PHE A N 1
ATOM 675 C CA . PHE A 1 85 ? 42.295 -6.807 -21.718 1.00 43.28 85 PHE A CA 1
ATOM 676 C C . PHE A 1 85 ? 41.279 -6.378 -22.779 1.00 43.28 85 PHE A C 1
ATOM 678 O O . PHE A 1 85 ? 40.068 -6.527 -22.675 1.00 43.28 85 PHE A O 1
ATOM 685 N N . ARG A 1 86 ? 41.870 -5.809 -23.829 1.00 50.75 86 ARG A N 1
ATOM 686 C CA . ARG A 1 86 ? 41.316 -5.415 -25.119 1.00 50.75 86 ARG A CA 1
ATOM 687 C C . ARG A 1 86 ? 40.717 -6.591 -25.917 1.00 50.75 86 ARG A C 1
ATOM 689 O O . ARG A 1 86 ? 41.334 -7.642 -26.007 1.00 50.75 86 ARG A O 1
ATOM 696 N N . ARG A 1 87 ? 39.711 -6.220 -26.728 1.00 44.88 87 ARG A N 1
ATOM 697 C CA . ARG A 1 87 ? 39.487 -6.551 -28.163 1.00 44.88 87 ARG A CA 1
ATOM 698 C C . ARG A 1 87 ? 38.784 -7.863 -28.583 1.00 44.88 87 ARG A C 1
ATOM 700 O O . ARG A 1 87 ? 39.316 -8.944 -28.404 1.00 44.88 87 ARG A O 1
ATOM 707 N N . ARG A 1 88 ? 37.755 -7.625 -29.431 1.00 43.22 88 ARG A N 1
ATOM 708 C CA . ARG A 1 88 ? 37.172 -8.424 -30.548 1.00 43.22 88 ARG A CA 1
ATOM 709 C C . ARG A 1 88 ? 36.360 -9.664 -30.121 1.00 43.22 88 ARG A C 1
ATOM 711 O O . ARG A 1 88 ? 36.879 -10.518 -29.433 1.00 43.22 88 ARG A O 1
ATOM 718 N N . SER A 1 89 ? 35.099 -9.862 -30.523 1.00 40.84 89 SER A N 1
ATOM 719 C CA . SER A 1 89 ? 34.521 -9.765 -31.879 1.00 40.84 89 SER A CA 1
ATOM 720 C C . SER A 1 89 ? 32.970 -9.886 -31.829 1.00 40.84 89 SER A C 1
ATOM 722 O O . SER A 1 89 ? 32.470 -10.647 -31.015 1.00 40.84 89 SER A O 1
ATOM 724 N N . VAL A 1 90 ? 32.233 -9.035 -32.582 1.00 41.97 90 VAL A N 1
ATOM 725 C CA . VAL A 1 90 ? 31.298 -9.378 -33.707 1.00 41.97 90 VAL A CA 1
ATOM 726 C C . VAL A 1 90 ? 29.898 -9.841 -33.235 1.00 41.97 90 VAL A C 1
ATOM 728 O O . VAL A 1 90 ? 29.809 -10.744 -32.427 1.00 41.97 90 VAL A O 1
ATOM 731 N N . CYS A 1 91 ? 28.736 -9.339 -33.672 1.00 38.78 91 CYS A N 1
ATOM 732 C CA . CYS A 1 91 ? 28.317 -8.363 -34.682 1.00 38.78 91 CYS A CA 1
ATOM 733 C C . CYS A 1 91 ? 26.863 -7.958 -34.364 1.00 38.78 91 CYS A C 1
ATOM 735 O O . CYS A 1 91 ? 26.034 -8.849 -34.234 1.00 38.78 91 CYS A O 1
ATOM 737 N N . LEU A 1 92 ? 26.539 -6.664 -34.332 1.00 39.81 92 LEU A N 1
ATOM 738 C CA . LEU A 1 92 ? 25.198 -6.148 -34.638 1.00 39.81 92 LEU A CA 1
ATOM 739 C C . LEU A 1 92 ? 25.386 -4.761 -35.273 1.00 39.81 92 LEU A C 1
ATOM 741 O O . LEU A 1 92 ? 25.782 -3.814 -34.604 1.00 39.81 92 LEU A O 1
ATOM 745 N N . SER A 1 93 ? 25.236 -4.756 -36.599 1.00 41.94 93 SER A N 1
ATOM 746 C CA . SER A 1 93 ? 24.966 -3.664 -37.553 1.00 41.94 93 SER A CA 1
ATOM 747 C C . SER A 1 93 ? 25.240 -2.197 -37.159 1.00 41.94 93 SER A C 1
ATOM 749 O O . SER A 1 93 ? 24.710 -1.719 -36.157 1.00 41.94 93 SER A O 1
ATOM 751 N N . PRO A 1 94 ? 25.917 -1.416 -38.027 1.00 41.88 94 PRO A N 1
ATOM 752 C CA . PRO A 1 94 ? 26.016 0.026 -37.869 1.00 41.88 94 PRO A CA 1
ATOM 753 C C . PRO A 1 94 ? 24.699 0.675 -38.313 1.00 41.88 94 PRO A C 1
ATOM 755 O O . PRO A 1 94 ? 24.454 0.842 -39.506 1.00 41.88 94 PRO A O 1
ATOM 758 N N . PHE A 1 95 ? 23.857 1.062 -37.358 1.00 41.72 95 PHE A N 1
ATOM 759 C CA . PHE A 1 95 ? 22.896 2.133 -37.599 1.00 41.72 95 PHE A CA 1
ATOM 760 C C . PHE A 1 95 ? 23.663 3.461 -37.511 1.00 41.72 95 PHE A C 1
ATOM 762 O O . PHE A 1 95 ? 23.981 3.954 -36.432 1.00 41.72 95 PHE A O 1
ATOM 769 N N . ARG A 1 96 ? 24.018 3.987 -38.688 1.00 50.41 96 ARG A N 1
ATOM 770 C CA . ARG A 1 96 ? 23.855 5.418 -38.996 1.00 50.41 96 ARG A CA 1
ATOM 771 C C . ARG A 1 96 ? 22.417 5.790 -38.561 1.00 50.41 96 ARG A C 1
ATOM 773 O O . ARG A 1 96 ? 21.531 4.980 -38.795 1.00 50.41 96 ARG A O 1
ATOM 780 N N . ASP A 1 97 ? 22.121 6.827 -37.786 1.00 42.69 97 ASP A N 1
ATOM 781 C CA . ASP A 1 97 ? 22.546 8.220 -37.879 1.00 42.69 97 ASP A CA 1
ATOM 782 C C . ASP A 1 97 ? 22.659 8.846 -36.473 1.00 42.69 97 ASP A C 1
ATOM 784 O O . ASP A 1 97 ? 21.807 8.641 -35.610 1.00 42.69 97 ASP A O 1
ATOM 788 N N . ALA A 1 98 ? 23.730 9.603 -36.229 1.00 49.00 98 ALA A N 1
ATOM 789 C CA . ALA A 1 98 ? 24.027 10.263 -34.955 1.00 49.00 98 ALA A CA 1
ATOM 790 C C . ALA A 1 98 ? 23.754 11.776 -35.010 1.00 49.00 98 ALA A C 1
ATOM 792 O O . ALA A 1 98 ? 24.514 12.551 -34.437 1.00 49.00 98 ALA A O 1
ATOM 793 N N . GLU A 1 99 ? 22.690 12.193 -35.701 1.00 51.22 99 GLU A N 1
ATOM 794 C CA . GLU A 1 99 ? 22.302 13.613 -35.785 1.00 51.22 99 GLU A CA 1
ATOM 795 C C . GLU A 1 99 ? 20.879 13.918 -35.271 1.00 51.22 99 GLU A C 1
ATOM 797 O O . GLU A 1 99 ? 20.562 15.079 -35.051 1.00 51.22 99 GLU A O 1
ATOM 802 N N . ASP A 1 100 ? 20.069 12.907 -34.917 1.00 51.22 100 ASP A N 1
ATOM 803 C CA . ASP A 1 100 ? 18.727 13.104 -34.319 1.00 51.22 100 ASP A CA 1
ATOM 804 C C . ASP A 1 100 ? 18.706 13.035 -32.771 1.00 51.22 100 ASP A C 1
ATOM 806 O O . ASP A 1 100 ? 17.652 13.106 -32.132 1.00 51.22 100 ASP A O 1
ATOM 810 N N . SER A 1 101 ? 19.870 12.881 -32.125 1.00 52.38 101 SER A N 1
ATOM 811 C CA . SER A 1 101 ? 19.957 12.597 -30.680 1.00 52.38 101 SER A CA 1
ATOM 812 C C . SER A 1 101 ? 19.624 13.791 -29.775 1.00 52.38 101 SER A C 1
ATOM 814 O O . SER A 1 101 ? 19.230 13.576 -28.627 1.00 52.38 101 SER A O 1
ATOM 816 N N . ASP A 1 102 ? 19.745 15.027 -30.263 1.00 53.28 102 ASP A N 1
ATOM 817 C CA . ASP A 1 102 ? 19.517 16.220 -29.437 1.00 53.28 102 ASP A CA 1
ATOM 818 C C . ASP A 1 102 ? 18.031 16.615 -29.374 1.00 53.28 102 ASP A C 1
ATOM 820 O O . ASP A 1 102 ? 17.562 17.076 -28.334 1.00 53.28 102 ASP A O 1
ATOM 824 N N . GLN A 1 103 ? 17.241 16.340 -30.423 1.00 53.25 103 GLN A N 1
ATOM 825 C CA . GLN A 1 103 ? 15.784 16.567 -30.406 1.00 53.25 103 GLN A CA 1
ATOM 826 C C . GLN A 1 103 ? 15.022 15.517 -29.579 1.00 53.25 103 GLN A C 1
ATOM 828 O O . GLN A 1 103 ? 13.987 15.814 -28.980 1.00 53.25 103 GLN A O 1
ATOM 833 N N . ALA A 1 104 ? 15.529 14.284 -29.497 1.00 56.81 104 ALA A N 1
ATOM 834 C CA . ALA A 1 104 ? 14.938 13.254 -28.640 1.00 56.81 104 ALA A CA 1
ATOM 835 C C . ALA A 1 104 ? 15.205 13.513 -27.142 1.00 56.81 104 ALA A C 1
ATOM 837 O O . ALA A 1 104 ? 14.382 13.156 -26.293 1.00 56.81 104 ALA A O 1
ATOM 838 N N . ALA A 1 105 ? 16.338 14.144 -26.810 1.00 57.50 105 ALA A N 1
ATOM 839 C CA . ALA A 1 105 ? 16.709 14.475 -25.437 1.00 57.50 105 ALA A CA 1
ATOM 840 C C . ALA A 1 105 ? 15.851 15.616 -24.861 1.00 57.50 105 ALA A C 1
ATOM 842 O O . ALA A 1 105 ? 15.343 15.482 -23.746 1.00 57.50 105 ALA A O 1
ATOM 843 N N . THR A 1 106 ? 15.596 16.674 -25.639 1.00 60.44 106 THR A N 1
ATOM 844 C CA . THR A 1 106 ? 14.713 17.783 -25.231 1.00 60.44 106 THR A CA 1
ATOM 845 C C . THR A 1 106 ? 13.270 17.319 -25.003 1.00 60.44 106 THR A C 1
ATOM 847 O O . THR A 1 106 ? 12.662 17.681 -23.997 1.00 60.44 106 THR A O 1
ATOM 850 N N . SER A 1 107 ? 12.754 16.409 -25.841 1.00 73.12 107 SER A N 1
ATOM 851 C CA . SER A 1 107 ? 11.415 15.817 -25.668 1.00 73.12 107 SER A CA 1
ATOM 852 C C . SER A 1 107 ? 11.270 14.997 -24.374 1.00 73.12 107 SER A C 1
ATOM 854 O O . SER A 1 107 ? 10.205 14.973 -23.748 1.00 73.12 107 SER A O 1
ATOM 856 N N . LEU A 1 108 ? 12.335 14.315 -23.938 1.00 73.06 108 LEU A N 1
ATOM 857 C CA . LEU A 1 108 ? 12.319 13.567 -22.681 1.00 73.06 108 LEU A CA 1
ATOM 858 C C . LEU A 1 108 ? 12.387 14.506 -21.472 1.00 73.06 108 LEU A C 1
ATOM 860 O O . LEU A 1 108 ? 11.692 14.267 -20.482 1.00 73.06 108 LEU A O 1
ATOM 864 N N . GLU A 1 109 ? 13.193 15.564 -21.547 1.00 76.19 109 GLU A N 1
ATOM 865 C CA . GLU A 1 109 ? 13.303 16.562 -20.482 1.00 76.19 109 GLU A CA 1
ATOM 866 C C . GLU A 1 109 ? 11.975 17.286 -20.247 1.00 76.19 109 GLU A C 1
ATOM 868 O O . GLU A 1 109 ? 11.504 17.303 -19.104 1.00 76.19 109 GLU A O 1
ATOM 873 N N . GLU A 1 110 ? 11.311 17.752 -21.308 1.00 77.31 110 GLU A N 1
ATOM 874 C CA . GLU A 1 110 ? 9.968 18.349 -21.234 1.00 77.31 110 GLU A CA 1
ATOM 875 C C . GLU A 1 110 ? 8.973 17.397 -20.560 1.00 77.31 110 GLU A C 1
ATOM 877 O O . GLU A 1 110 ? 8.306 17.747 -19.584 1.00 77.31 110 GLU A O 1
ATOM 882 N N . ARG A 1 111 ? 8.968 16.126 -20.973 1.00 78.44 111 ARG A N 1
ATOM 883 C CA . ARG A 1 111 ? 8.075 15.113 -20.398 1.00 78.44 111 ARG A CA 1
ATOM 884 C C . ARG A 1 111 ? 8.362 14.832 -18.921 1.00 78.44 111 ARG A C 1
ATOM 886 O O . ARG A 1 111 ? 7.450 14.496 -18.161 1.00 78.44 111 ARG A O 1
ATOM 893 N N . THR A 1 112 ? 9.618 14.956 -18.486 1.00 84.62 112 THR A N 1
ATOM 894 C CA . THR A 1 112 ? 9.963 14.849 -17.060 1.00 84.62 112 THR A CA 1
ATOM 895 C C . THR A 1 112 ? 9.567 16.088 -16.264 1.00 84.62 112 THR A C 1
ATOM 897 O O . THR A 1 112 ? 9.196 15.936 -15.098 1.00 84.62 112 THR A O 1
ATOM 900 N N . ALA A 1 113 ? 9.608 17.281 -16.861 1.00 83.81 113 ALA A N 1
ATOM 901 C CA . ALA A 1 113 ? 9.137 18.511 -16.232 1.00 83.81 113 ALA A CA 1
ATOM 902 C C . ALA A 1 113 ? 7.616 18.467 -16.025 1.00 83.81 113 ALA A C 1
ATOM 904 O O . ALA A 1 113 ? 7.150 18.669 -14.901 1.00 83.81 113 ALA A O 1
ATOM 905 N N . ASP A 1 114 ? 6.861 18.057 -17.046 1.00 84.62 114 ASP A N 1
ATOM 906 C CA . ASP A 1 114 ? 5.408 17.869 -16.959 1.00 84.62 114 ASP A CA 1
ATOM 907 C C . ASP A 1 114 ? 5.028 16.840 -15.892 1.00 84.62 114 ASP A C 1
ATOM 909 O O . ASP A 1 114 ? 4.136 17.066 -15.072 1.00 84.62 114 ASP A O 1
ATOM 913 N N . MET A 1 115 ? 5.749 15.713 -15.834 1.00 86.06 115 MET A N 1
ATOM 914 C CA . MET A 1 115 ? 5.541 14.721 -14.779 1.00 86.06 115 MET A CA 1
ATOM 915 C C . MET A 1 115 ? 5.829 15.280 -13.382 1.00 86.06 115 MET A C 1
ATOM 917 O O . MET A 1 115 ? 5.118 14.930 -12.441 1.00 86.06 115 MET A O 1
ATOM 921 N N . ARG A 1 116 ? 6.851 16.128 -13.214 1.00 86.38 116 ARG A N 1
ATOM 922 C CA . ARG A 1 116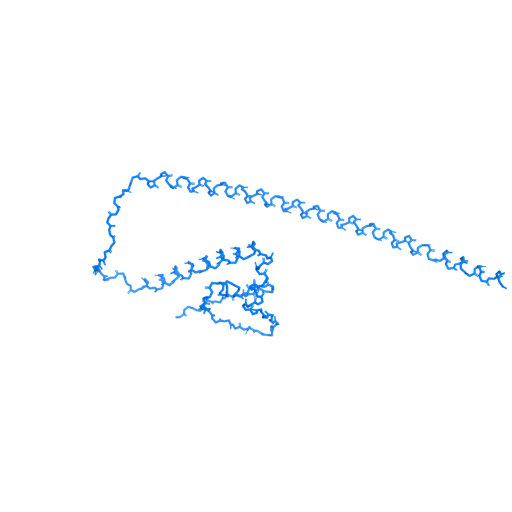 ? 7.138 16.767 -11.918 1.00 86.38 116 ARG A CA 1
ATOM 923 C C . ARG A 1 116 ? 6.030 17.735 -11.523 1.00 86.38 116 ARG A C 1
ATOM 925 O O . ARG A 1 116 ? 5.606 17.698 -10.371 1.00 86.38 116 ARG A O 1
ATOM 932 N N . HIS A 1 117 ? 5.530 18.534 -12.465 1.00 87.38 117 HIS A N 1
ATOM 933 C CA . HIS A 1 117 ? 4.385 19.412 -12.229 1.00 87.38 117 HIS A CA 1
ATOM 934 C C . HIS A 1 117 ? 3.135 18.620 -11.836 1.00 87.38 117 HIS A C 1
ATOM 936 O O . HIS A 1 117 ? 2.475 18.971 -10.858 1.00 87.38 117 HIS A O 1
ATOM 942 N N . ALA A 1 118 ? 2.857 17.508 -12.521 1.00 87.75 118 ALA A N 1
ATOM 943 C CA . ALA A 1 118 ? 1.744 16.628 -12.180 1.00 87.75 118 ALA A CA 1
ATOM 944 C C . ALA A 1 118 ? 1.895 16.014 -10.778 1.00 87.75 118 ALA A C 1
ATOM 946 O O . ALA A 1 118 ? 0.933 15.983 -10.015 1.00 87.75 118 ALA A O 1
ATOM 947 N N . ILE A 1 119 ? 3.101 15.561 -10.410 1.00 87.25 119 ILE A N 1
ATOM 948 C CA . ILE A 1 119 ? 3.375 15.046 -9.060 1.00 87.25 119 ILE A CA 1
ATOM 949 C C . ILE A 1 119 ? 3.133 16.136 -8.016 1.00 87.25 119 ILE A C 1
ATOM 951 O O . ILE A 1 119 ? 2.491 15.866 -7.010 1.00 87.25 119 ILE A O 1
ATOM 955 N N . TRP A 1 120 ? 3.603 17.360 -8.259 1.00 90.44 120 TRP A N 1
ATOM 956 C CA . TRP A 1 120 ? 3.449 18.459 -7.308 1.00 90.44 120 TRP A CA 1
ATOM 957 C C . TRP A 1 120 ? 1.983 18.865 -7.110 1.00 90.44 120 TRP A C 1
ATOM 959 O O . TRP A 1 120 ? 1.555 19.065 -5.975 1.00 90.44 120 TRP A O 1
ATOM 969 N N . ALA A 1 121 ? 1.196 18.895 -8.190 1.00 90.06 121 ALA A N 1
ATOM 970 C CA . ALA A 1 121 ? -0.246 19.120 -8.113 1.00 90.06 121 ALA A CA 1
ATOM 971 C C . ALA A 1 121 ? -0.950 18.033 -7.283 1.00 90.06 121 ALA A C 1
ATOM 973 O O . ALA A 1 121 ? -1.726 18.350 -6.384 1.00 90.06 121 ALA A O 1
ATOM 974 N N . ILE A 1 122 ? -0.612 16.759 -7.519 1.00 91.62 122 ILE A N 1
ATOM 975 C CA . ILE A 1 122 ? -1.170 15.633 -6.757 1.00 91.62 122 ILE A CA 1
ATOM 976 C C . ILE A 1 122 ? -0.794 15.734 -5.277 1.00 91.62 122 ILE A C 1
ATOM 978 O O . ILE A 1 122 ? -1.649 15.509 -4.425 1.00 91.62 122 ILE A O 1
ATOM 982 N N . THR A 1 123 ? 0.452 16.084 -4.951 1.00 89.94 123 THR A N 1
ATOM 983 C CA . THR A 1 123 ? 0.874 16.260 -3.553 1.00 89.94 123 THR A CA 1
ATOM 984 C C . THR A 1 123 ? 0.042 17.339 -2.861 1.00 89.94 123 THR A C 1
ATOM 986 O O . THR A 1 123 ? -0.462 17.099 -1.767 1.00 89.94 123 THR A O 1
ATOM 989 N N . GLY A 1 124 ? -0.183 18.482 -3.517 1.00 92.06 124 GLY A N 1
ATOM 990 C CA . GLY A 1 124 ? -1.031 19.543 -2.967 1.00 92.06 124 GLY A CA 1
ATOM 991 C C . GLY A 1 124 ? -2.487 19.110 -2.755 1.00 92.06 124 GLY A C 1
ATOM 992 O O . GLY A 1 124 ? -3.108 19.480 -1.757 1.00 92.06 124 GLY A O 1
ATOM 993 N N . ASP A 1 125 ? -3.036 18.289 -3.651 1.00 92.19 125 ASP A N 1
ATOM 994 C CA . ASP A 1 125 ? -4.389 17.746 -3.493 1.00 92.19 125 ASP A CA 1
ATOM 995 C C . ASP A 1 125 ? -4.480 16.736 -2.339 1.00 92.19 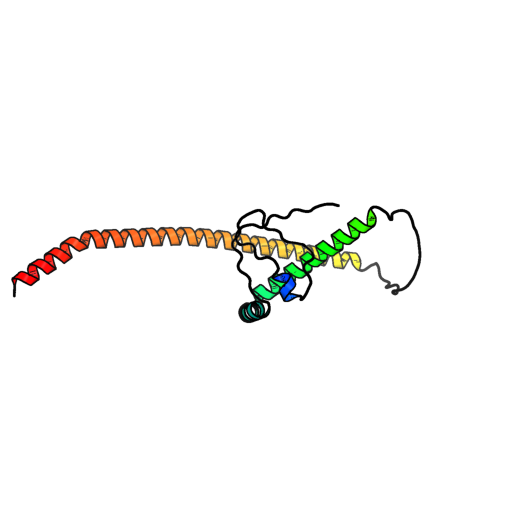125 ASP A C 1
ATOM 997 O O . ASP A 1 125 ? -5.468 16.734 -1.601 1.00 92.19 125 ASP A O 1
ATOM 1001 N N . VAL A 1 126 ? -3.441 15.919 -2.133 1.00 91.50 126 VAL A N 1
ATOM 1002 C CA . VAL A 1 126 ? -3.356 14.995 -0.991 1.00 91.50 126 VAL A CA 1
ATOM 1003 C C . VAL A 1 126 ? -3.290 15.768 0.326 1.00 91.50 126 VAL A C 1
ATOM 1005 O O . VAL A 1 126 ? -4.068 15.469 1.230 1.00 91.50 126 VAL A O 1
ATOM 1008 N N . GLU A 1 127 ? -2.457 16.805 0.420 1.00 91.75 127 GLU A N 1
ATOM 1009 C CA . GLU A 1 127 ? -2.360 17.649 1.622 1.00 91.75 127 GLU A CA 1
ATOM 1010 C C . GLU A 1 127 ? -3.700 18.332 1.953 1.00 91.75 127 GLU A C 1
ATOM 1012 O O . GLU A 1 127 ? -4.124 18.385 3.113 1.00 91.75 127 GLU A O 1
ATOM 1017 N N . ARG A 1 128 ? -4.429 18.809 0.934 1.00 93.19 128 ARG A N 1
ATOM 1018 C CA . ARG A 1 128 ? -5.783 19.363 1.117 1.00 93.19 128 ARG A CA 1
ATOM 1019 C C . ARG A 1 128 ? -6.776 18.311 1.595 1.00 93.19 128 ARG A C 1
ATOM 1021 O O . ARG A 1 128 ? -7.600 18.598 2.462 1.00 93.19 128 ARG A O 1
ATOM 1028 N N . MET A 1 129 ? -6.716 17.106 1.035 1.00 92.31 129 MET A N 1
ATOM 1029 C CA . MET A 1 129 ? -7.584 16.001 1.434 1.00 92.31 129 MET A CA 1
ATOM 1030 C C . MET A 1 129 ? -7.328 15.585 2.888 1.00 92.31 129 MET A C 1
ATOM 1032 O O . MET A 1 129 ? -8.287 15.380 3.633 1.00 92.31 129 MET A O 1
ATOM 1036 N N . GLU A 1 130 ? -6.065 15.525 3.314 1.00 90.06 130 GLU A N 1
ATOM 1037 C CA . GLU A 1 130 ? -5.690 15.249 4.705 1.00 90.06 130 GLU A CA 1
ATOM 1038 C C . GLU A 1 130 ? -6.200 16.337 5.654 1.00 90.06 130 GLU A C 1
ATOM 1040 O O . GLU A 1 130 ? -6.820 16.024 6.672 1.00 90.06 130 GLU A O 1
ATOM 1045 N N . SER A 1 131 ? -6.031 17.611 5.292 1.00 91.00 131 SER A N 1
ATOM 1046 C CA . SER A 1 131 ? -6.549 18.731 6.084 1.00 91.00 131 SER A CA 1
ATOM 1047 C C . SER A 1 131 ? -8.075 18.668 6.238 1.00 91.00 131 SER A C 1
ATOM 1049 O O . SER A 1 131 ? -8.601 18.729 7.353 1.00 91.00 131 SER A O 1
ATOM 1051 N N . ASN A 1 132 ? -8.795 18.425 5.138 1.00 92.69 132 ASN A N 1
ATOM 1052 C CA . ASN A 1 132 ? -10.250 18.259 5.159 1.00 92.69 132 ASN A CA 1
ATOM 1053 C C . ASN A 1 132 ? -10.681 17.063 6.019 1.00 92.69 132 ASN A C 1
ATOM 1055 O O . ASN A 1 132 ? -11.659 17.157 6.762 1.00 92.69 132 ASN A O 1
ATOM 1059 N N . PHE A 1 133 ? -9.955 15.944 5.950 1.00 93.44 133 PHE A N 1
ATOM 1060 C CA . PHE A 1 133 ? -10.239 14.774 6.776 1.00 93.44 133 PHE A CA 1
ATOM 1061 C C . PHE A 1 133 ? -10.081 15.081 8.268 1.00 93.44 133 PHE A C 1
ATOM 1063 O O . PHE A 1 133 ? -10.950 14.712 9.060 1.00 93.44 133 PHE A O 1
ATOM 1070 N N . VAL A 1 134 ? -9.018 15.790 8.660 1.00 91.38 134 VAL A N 1
ATOM 1071 C CA . VAL A 1 134 ? -8.790 16.180 10.060 1.00 91.38 134 VAL A CA 1
ATOM 1072 C C . VAL A 1 134 ? -9.910 17.092 10.562 1.00 91.38 134 VAL A C 1
ATOM 1074 O O . VAL A 1 134 ? -10.478 16.820 11.622 1.00 91.38 134 VAL A O 1
ATOM 1077 N N . ILE A 1 135 ? -10.280 18.117 9.789 1.00 92.38 135 ILE A N 1
ATOM 1078 C CA . ILE A 1 135 ? -11.362 19.050 10.145 1.00 92.38 135 ILE A CA 1
ATOM 1079 C C . ILE A 1 135 ? -12.685 18.295 10.320 1.00 92.38 135 ILE A C 1
ATOM 1081 O O . ILE A 1 135 ? -13.349 18.430 11.351 1.00 92.38 135 ILE A O 1
ATOM 1085 N N . ASN A 1 136 ? -13.039 17.442 9.357 1.00 93.19 136 ASN A N 1
ATOM 1086 C CA . ASN A 1 136 ? -14.283 16.674 9.402 1.00 93.19 136 ASN A CA 1
ATOM 1087 C C . ASN A 1 136 ? -14.296 15.660 10.555 1.00 93.19 136 ASN A C 1
ATOM 1089 O O . ASN A 1 136 ? -15.309 15.508 11.236 1.00 93.19 136 ASN A O 1
ATOM 1093 N N . SER A 1 137 ? -13.167 14.999 10.821 1.00 92.31 137 SER A N 1
ATOM 1094 C CA . SER A 1 137 ? -13.017 14.063 11.940 1.00 92.31 137 SER A CA 1
ATOM 1095 C C . SER A 1 137 ? -13.193 14.763 13.289 1.00 92.31 137 SER A C 1
ATOM 1097 O O . SER A 1 137 ? -13.890 14.254 14.170 1.00 92.31 137 SER A O 1
ATOM 1099 N N . MET A 1 138 ? -12.625 15.962 13.449 1.00 94.00 138 MET A N 1
ATOM 1100 C CA . MET A 1 138 ? -12.820 16.767 14.656 1.00 94.00 138 MET A CA 1
ATOM 1101 C C . MET A 1 138 ? -14.275 17.212 14.822 1.00 94.00 138 MET A C 1
ATOM 1103 O O . MET A 1 138 ? -14.820 17.070 15.917 1.00 94.00 138 MET A O 1
ATOM 1107 N N . ALA A 1 139 ? -14.917 17.689 13.753 1.00 94.12 139 ALA A N 1
ATOM 1108 C CA . ALA A 1 139 ? -16.321 18.097 13.787 1.00 94.12 139 ALA A CA 1
ATOM 1109 C C . ALA A 1 139 ? -17.246 16.929 14.172 1.00 94.12 139 ALA A C 1
ATOM 1111 O O . ALA A 1 139 ? -18.107 17.075 15.040 1.00 94.12 139 ALA A O 1
ATOM 1112 N N . MET A 1 140 ? -17.023 15.745 13.596 1.00 94.75 140 MET A N 1
ATOM 1113 C CA . MET A 1 140 ? -17.813 14.553 13.907 1.00 94.75 140 MET A CA 1
ATOM 1114 C C . MET A 1 140 ? -17.608 14.091 15.354 1.00 94.75 140 MET A C 1
ATOM 1116 O O . MET A 1 140 ? -18.577 13.758 16.034 1.00 94.75 140 MET A O 1
ATOM 1120 N N . LYS A 1 141 ? -16.368 14.128 15.863 1.00 94.62 141 LYS A N 1
ATOM 1121 C CA . LYS A 1 141 ? -16.091 13.842 17.280 1.00 94.62 141 LYS A CA 1
ATOM 1122 C C . LYS A 1 141 ? -16.836 14.802 18.202 1.00 94.62 141 LYS A C 1
ATOM 1124 O O . LYS A 1 141 ? -17.452 14.354 19.160 1.00 94.62 141 LYS A O 1
ATOM 1129 N N . GLN A 1 142 ? -16.823 16.099 17.900 1.00 93.62 142 GLN A N 1
ATOM 1130 C CA . GLN A 1 142 ? -17.551 17.096 18.689 1.00 93.62 142 GLN A CA 1
ATOM 1131 C C . GLN A 1 142 ? -19.064 16.843 18.682 1.00 93.62 142 GLN A C 1
ATOM 1133 O O . GLN A 1 142 ? -19.690 16.899 19.740 1.00 93.62 142 GLN A O 1
ATOM 1138 N N . GLN A 1 143 ? -19.642 16.512 17.522 1.00 94.00 143 GLN A N 1
ATOM 1139 C CA . GLN A 1 143 ? -21.058 16.149 17.418 1.00 94.00 143 GLN A CA 1
ATOM 1140 C C . GLN A 1 143 ? -21.388 14.901 18.241 1.00 94.00 143 GLN A C 1
ATOM 1142 O O . GLN A 1 143 ? -22.362 14.905 18.992 1.00 94.00 143 GLN A O 1
ATOM 1147 N N . MET A 1 144 ? -20.555 13.862 18.159 1.00 94.00 144 MET A N 1
ATOM 1148 C CA . MET A 1 144 ? -20.744 12.629 18.922 1.00 94.00 144 MET A CA 1
ATOM 1149 C C . MET A 1 144 ? -20.685 12.886 20.432 1.00 94.00 144 MET A C 1
ATOM 1151 O O . MET A 1 144 ? -21.585 12.471 21.154 1.00 94.00 144 MET A O 1
ATOM 1155 N N . THR A 1 145 ? -19.704 13.661 20.902 1.00 94.69 145 THR A N 1
ATOM 1156 C CA . THR A 1 145 ? -19.612 14.050 22.318 1.00 94.69 145 THR A CA 1
ATOM 1157 C C . THR A 1 145 ? -20.808 14.897 22.771 1.00 94.69 145 THR A C 1
ATOM 1159 O O . THR A 1 145 ? -21.228 14.796 23.922 1.00 94.69 145 THR A O 1
ATOM 1162 N N . SER A 1 146 ? -21.374 15.736 21.896 1.00 95.19 146 SER A N 1
ATOM 1163 C CA . SER A 1 146 ? -22.589 16.504 22.211 1.00 95.19 146 SER A CA 1
ATOM 1164 C C . SER A 1 146 ? -23.792 15.584 22.416 1.00 95.19 146 SER A C 1
ATOM 1166 O O . SER A 1 146 ? -24.492 15.707 23.417 1.00 95.19 146 SER A O 1
ATOM 1168 N N . LEU A 1 147 ? -23.990 14.625 21.508 1.00 95.38 147 LEU A N 1
ATOM 1169 C CA . LEU A 1 147 ? -25.074 13.645 21.601 1.00 95.38 147 LEU A CA 1
ATOM 1170 C C . LEU A 1 147 ? -24.929 12.739 22.828 1.00 95.38 147 LEU A C 1
ATOM 1172 O O . LEU A 1 147 ? -25.917 12.461 23.501 1.00 95.38 147 LEU A O 1
ATOM 1176 N N . GLU A 1 148 ? -23.709 12.308 23.154 1.00 94.88 148 GLU A N 1
ATOM 1177 C CA . GLU A 1 148 ? -23.437 11.527 24.366 1.00 94.88 148 GLU A CA 1
ATOM 1178 C C . GLU A 1 148 ? -23.830 12.295 25.631 1.00 94.88 148 GLU A C 1
ATOM 1180 O O . GLU A 1 148 ? -24.475 11.733 26.516 1.00 94.88 148 GLU A O 1
ATOM 1185 N N . LYS A 1 149 ? -23.498 13.590 25.707 1.00 95.56 149 LYS A N 1
ATOM 1186 C CA . LYS A 1 149 ? -23.907 14.439 26.835 1.00 95.56 149 LYS A CA 1
ATOM 1187 C C . LYS A 1 149 ? -25.421 14.583 26.918 1.00 95.56 149 LYS A C 1
ATOM 1189 O O . LYS A 1 149 ? -25.984 14.378 27.988 1.00 95.56 149 LYS A O 1
ATOM 1194 N N . GLU A 1 150 ? -26.083 14.872 25.799 1.00 95.25 150 GLU A N 1
ATOM 1195 C CA . GLU A 1 150 ? -27.546 14.968 25.759 1.00 95.25 150 GLU A CA 1
ATOM 1196 C C . GLU A 1 150 ? -28.217 13.663 26.197 1.00 95.25 150 GLU A C 1
ATOM 1198 O O . GLU A 1 150 ? -29.211 13.692 26.925 1.00 95.25 150 GLU A O 1
ATOM 1203 N N . PHE A 1 151 ? -27.665 12.517 25.796 1.00 94.38 151 PHE A N 1
ATOM 1204 C CA . PHE A 1 151 ? -28.173 11.212 26.202 1.00 94.38 151 PHE A CA 1
ATOM 1205 C C . PHE A 1 151 ? -28.030 10.993 27.712 1.00 94.38 151 PHE A C 1
ATOM 1207 O O . PHE A 1 151 ? -29.011 10.641 28.369 1.00 94.38 151 PHE A O 1
ATOM 1214 N N . ILE A 1 152 ? -26.844 11.261 28.268 1.00 94.44 152 ILE A N 1
ATOM 1215 C CA . ILE A 1 152 ? -26.577 11.163 29.711 1.00 94.44 152 ILE A CA 1
ATOM 1216 C C . ILE A 1 152 ? -27.526 12.079 30.502 1.00 94.44 152 ILE A C 1
ATOM 1218 O O . ILE A 1 152 ? -28.090 11.663 31.515 1.00 94.44 152 ILE A O 1
ATOM 1222 N N . ASP A 1 153 ? -27.773 13.295 30.013 1.00 94.06 153 ASP A N 1
ATOM 1223 C CA . ASP A 1 153 ? -28.658 14.265 30.668 1.00 94.06 153 ASP A CA 1
ATOM 1224 C C . ASP A 1 153 ? -30.148 13.870 30.593 1.00 94.06 153 ASP A C 1
ATOM 1226 O O . ASP A 1 153 ? -30.949 14.229 31.469 1.00 94.06 153 ASP A O 1
ATOM 1230 N N . GLN A 1 154 ? -30.557 13.140 29.549 1.00 94.31 154 GLN A N 1
ATOM 1231 C CA . GLN A 1 154 ? -31.938 12.676 29.369 1.00 94.31 154 GLN A CA 1
ATOM 1232 C C . GLN A 1 154 ? -32.235 11.339 30.056 1.00 94.31 154 GLN A C 1
ATOM 1234 O O . GLN A 1 154 ? -33.382 11.109 30.457 1.00 94.31 154 GLN A O 1
ATOM 1239 N N . GLU A 1 155 ? -31.232 10.482 30.244 1.00 94.50 155 GLU A N 1
ATOM 1240 C CA . GLU A 1 155 ? -31.368 9.173 30.887 1.00 94.50 155 GLU A CA 1
ATOM 1241 C C . GLU A 1 155 ? -32.127 9.208 32.236 1.00 94.50 155 GLU A C 1
ATOM 1243 O O . GLU A 1 155 ? -33.081 8.435 32.398 1.00 94.50 155 GLU A O 1
ATOM 1248 N N . PRO A 1 156 ? -31.822 10.107 33.199 1.00 92.62 156 PRO A N 1
ATOM 1249 C CA . PRO A 1 156 ? -32.548 10.147 34.470 1.00 92.62 156 PRO A CA 1
ATOM 1250 C C . PRO A 1 156 ? -34.014 10.570 34.303 1.00 92.62 156 PRO A C 1
ATOM 1252 O O . PRO A 1 156 ? -34.888 10.061 35.007 1.00 92.62 156 PRO A O 1
ATOM 1255 N N . LYS A 1 157 ? -34.315 11.456 33.343 1.00 92.94 157 LYS A N 1
ATOM 1256 C CA . LYS A 1 157 ? -35.692 11.905 33.062 1.00 92.94 157 LYS A CA 1
ATOM 1257 C C . LYS A 1 157 ? -36.535 10.768 32.489 1.00 92.94 157 LYS A C 1
ATOM 1259 O O . LYS A 1 157 ? -37.709 10.632 32.838 1.00 92.94 157 LYS A O 1
ATOM 1264 N N . LEU A 1 158 ? -35.937 9.948 31.624 1.00 90.75 158 LEU A N 1
ATOM 1265 C CA . LEU A 1 158 ? -36.584 8.765 31.060 1.00 90.75 158 LEU A CA 1
ATOM 1266 C C . LEU A 1 158 ? -36.833 7.704 32.136 1.00 90.75 158 LEU A C 1
ATOM 1268 O O . LEU A 1 158 ? -37.951 7.196 32.222 1.00 90.75 158 LEU A O 1
ATOM 1272 N N . LYS A 1 159 ? -35.848 7.433 33.005 1.00 92.12 159 LYS A N 1
ATOM 1273 C CA . LYS A 1 159 ? -36.010 6.514 34.147 1.00 92.12 159 LYS A CA 1
ATOM 1274 C C . LYS A 1 159 ? -37.145 6.951 35.077 1.00 92.12 159 LYS A C 1
ATOM 1276 O O . LYS A 1 159 ? -38.025 6.145 35.370 1.00 92.12 159 LYS A O 1
ATOM 1281 N N . ALA A 1 160 ? -37.199 8.234 35.441 1.00 92.69 160 ALA A N 1
ATOM 1282 C CA . ALA A 1 160 ? -38.261 8.774 36.293 1.00 92.69 160 ALA A CA 1
ATOM 1283 C C . ALA A 1 160 ? -39.665 8.632 35.670 1.00 92.69 160 ALA A C 1
ATOM 1285 O O . ALA A 1 160 ? -40.613 8.260 36.361 1.00 92.69 160 ALA A O 1
ATOM 1286 N N . ARG A 1 161 ? -39.806 8.871 34.356 1.00 91.88 161 ARG A N 1
ATOM 1287 C CA . ARG A 1 161 ? -41.076 8.671 33.627 1.00 91.88 161 ARG A CA 1
ATOM 1288 C C . ARG A 1 161 ? -41.517 7.207 33.583 1.00 91.88 161 ARG A C 1
ATOM 1290 O O . ARG A 1 161 ? -42.714 6.909 33.633 1.00 91.88 161 ARG A O 1
ATOM 1297 N N . LEU A 1 162 ? -40.561 6.290 33.473 1.00 91.94 162 LEU A N 1
ATOM 1298 C CA . LEU A 1 162 ? -40.833 4.855 33.442 1.00 91.94 162 LEU A CA 1
ATOM 1299 C C . LEU A 1 162 ? -41.311 4.360 34.814 1.00 91.94 162 LEU A C 1
ATOM 1301 O O . LEU A 1 162 ? -42.274 3.602 34.898 1.00 91.94 162 LEU A O 1
ATOM 1305 N N . GLU A 1 163 ? -40.692 4.843 35.892 1.00 93.69 163 GLU A N 1
ATOM 1306 C CA . GLU A 1 163 ? -41.108 4.543 37.266 1.00 93.69 163 GLU A CA 1
ATOM 1307 C C . GLU A 1 163 ? -42.471 5.145 37.622 1.00 93.69 163 GLU A C 1
ATOM 1309 O O . GLU A 1 163 ? -43.267 4.486 38.291 1.00 93.69 163 GLU A O 1
ATOM 1314 N N . SER A 1 164 ? -42.784 6.360 37.154 1.00 91.75 164 SER A N 1
ATOM 1315 C CA . SER A 1 164 ? -44.111 6.951 37.373 1.00 91.75 164 SER A CA 1
ATOM 1316 C C . SER A 1 164 ? -45.220 6.195 36.639 1.00 91.75 164 SER A C 1
ATOM 1318 O O . SER A 1 164 ? -46.332 6.112 37.151 1.00 91.75 164 SER A O 1
ATOM 1320 N N . SER A 1 165 ? -44.922 5.614 35.473 1.00 89.50 165 SER A N 1
ATOM 1321 C CA . SER A 1 165 ? -45.902 4.849 34.686 1.00 89.50 165 SER A CA 1
ATOM 1322 C C . SER A 1 165 ? -46.264 3.510 35.342 1.00 89.50 165 SER A C 1
ATOM 1324 O O . SER A 1 165 ? -47.412 3.093 35.269 1.00 89.50 165 SER A O 1
ATOM 1326 N N . LYS A 1 166 ? -45.327 2.876 36.063 1.00 90.00 166 LYS A N 1
ATOM 1327 C CA . LYS A 1 166 ? -45.567 1.614 36.795 1.00 90.00 166 LYS A CA 1
ATOM 1328 C C . LYS A 1 166 ? -46.487 1.744 38.014 1.00 90.00 166 LYS A C 1
ATOM 1330 O O . LYS A 1 166 ? -46.878 0.730 38.569 1.00 90.00 166 LYS A O 1
ATOM 1335 N N . LYS A 1 167 ? -46.783 2.963 38.479 1.00 83.44 167 LYS A N 1
ATOM 1336 C CA . LYS A 1 167 ? -47.653 3.201 39.649 1.00 83.44 167 LYS A CA 1
ATOM 1337 C C . LYS A 1 167 ? -49.134 3.368 39.290 1.00 83.44 167 LYS A C 1
ATOM 1339 O O . LYS A 1 167 ? -49.935 3.609 40.186 1.00 83.44 167 LYS A O 1
ATOM 1344 N N . ILE A 1 168 ? -49.470 3.342 38.000 1.00 83.19 168 ILE A N 1
ATOM 1345 C CA . ILE A 1 168 ? -50.828 3.590 37.489 1.00 83.19 168 ILE A CA 1
ATOM 1346 C C . ILE A 1 168 ? -51.558 2.268 37.160 1.00 83.19 168 ILE A C 1
ATOM 1348 O O . ILE A 1 168 ? -52.772 2.284 36.975 1.00 83.19 168 ILE A O 1
ATOM 1352 N N . GLU A 1 169 ? -50.848 1.135 37.151 1.00 63.56 169 GLU A N 1
ATOM 1353 C CA . GLU A 1 169 ? -51.414 -0.228 37.122 1.00 63.56 169 GLU A CA 1
ATOM 1354 C C . GLU A 1 169 ? -51.540 -0.806 38.536 1.00 63.56 169 GLU A C 1
ATOM 1356 O O . GLU A 1 169 ? -52.553 -1.496 38.789 1.00 63.56 169 GLU A O 1
#

Sequence (169 aa):
MLLYFCQLSVDFVYGDWALVIGAHFPHTLRSVGFSTVYALGRDALSFVFADYPRARKMVLRRATQLQQRHERKMSKVSTGSAALFRRRSVCLSPFRDAEDSDQAATSLEERTADMRHAIWAITGDVERMESNFVINSMAMKQQMTSLEKEFIDQEPKLKARLESSKKIE

Organism: Globodera pallida (NCBI:txid36090)

Radius of gyration: 30.98 Å; chains: 1; bounding box: 95×38×79 Å

InterPro domains:
  IPR018490 Cyclic nucleotide-binding domain superfamily [SSF51206] (11-74)

Foldseek 3Di:
DDDDDDDDDPPDDPDLLCLLVVHDDPDDDDDPDDDDDDDDDSVRSVVVCVVVVVVSVVSPVVNVVVVVVVVVVVVVVVPPPPPDDDDDDDDDDDDDDPPCVVVVVVVVVVVVVVVVVVVVVVVVVVVVVVVVVVVVVVVVVVVVVVVVVVCVVCVVVVVVVVVVVVVVD

pLDDT: mean 81.11, std 17.76, range [38.78, 97.25]

Secondary structure (DSSP, 8-state):
------PPPTT---SHHHHHHTPPPSS----SS--------HHHHHHHHHH-HHHHHHHHHHHHHHHHHHHHHHHHHTTTT-SS--------------SSHHHHHHHHHHHHHHHHHHHHHHHHHHHHHHHHHHHHHHHHHHHHHHHHHHHHHHHHHHHHHHHHHTT--